Protein AF-A0A258Z0J9-F1 (afdb_monomer_lite)

Secondary structure (DSSP, 8-state):
-HHHHHHHHHHHHHHHHHHHHHHHH--HHHHHHHHHHHHHHHHHHHHHHHHHHHHHHH--

Foldseek 3Di:
DVVVVVVVVVLVVVLVVLVVVCVVPVDCVSVVVSVVSVVVCVVVVVVVVVVVVVCVVVVD

Sequence (60 aa):
MIAVRLLIVILLIVAVTLGLAWLVTGNRAHLATLGRVLRFALVVGVAGALFYVVERLVLR

Radius of gyration: 14.91 Å; chains: 1; bounding box: 35×13×38 Å

Structure (mmCIF, N/CA/C/O backbone):
data_AF-A0A258Z0J9-F1
#
_entry.id   AF-A0A258Z0J9-F1
#
loop_
_atom_site.group_PDB
_atom_site.id
_atom_site.type_symbol
_atom_site.label_atom_id
_atom_site.label_alt_id
_atom_site.label_comp_id
_atom_site.label_asym_id
_atom_site.label_entity_id
_atom_site.label_seq_id
_atom_site.pdbx_PDB_ins_code
_atom_site.Cartn_x
_atom_site.Cartn_y
_atom_site.Cartn_z
_atom_site.occupancy
_atom_site.B_iso_or_equiv
_atom_site.auth_seq_id
_atom_site.auth_comp_id
_atom_site.auth_asym_id
_atom_site.auth_atom_id
_atom_site.pdbx_PDB_model_num
ATOM 1 N N . MET A 1 1 ? -3.025 6.942 16.763 1.00 63.50 1 MET A N 1
ATOM 2 C CA . MET A 1 1 ? -2.591 8.244 16.196 1.00 63.50 1 MET A CA 1
ATOM 3 C C . MET A 1 1 ? -1.184 8.210 15.596 1.00 63.50 1 MET A C 1
ATOM 5 O O . MET A 1 1 ? -1.058 8.599 14.446 1.00 63.50 1 MET A O 1
ATOM 9 N N . ILE A 1 2 ? -0.139 7.734 16.295 1.00 71.88 2 ILE A N 1
ATOM 10 C CA . ILE A 1 2 ? 1.227 7.700 15.723 1.00 71.88 2 ILE A CA 1
ATOM 11 C C . ILE A 1 2 ? 1.483 6.486 14.818 1.00 71.88 2 ILE A C 1
ATOM 13 O O . ILE A 1 2 ? 2.030 6.654 13.738 1.00 71.88 2 ILE A O 1
ATOM 17 N N . ALA A 1 3 ? 1.005 5.294 15.198 1.00 71.12 3 ALA A N 1
ATOM 18 C CA . ALA A 1 3 ? 1.178 4.069 14.412 1.00 71.12 3 ALA A CA 1
ATOM 19 C C . ALA A 1 3 ? 0.474 4.151 13.048 1.00 71.12 3 ALA A C 1
ATOM 21 O O . ALA A 1 3 ? 1.099 3.925 12.022 1.00 71.12 3 ALA A O 1
ATOM 22 N N . VAL A 1 4 ? -0.796 4.579 13.025 1.00 73.62 4 VAL A N 1
ATOM 23 C CA . VAL A 1 4 ? -1.550 4.820 11.778 1.00 73.62 4 VAL A CA 1
ATOM 24 C C . VAL A 1 4 ? -0.853 5.868 10.905 1.00 73.62 4 VAL A C 1
ATOM 26 O O . VAL A 1 4 ? -0.727 5.681 9.699 1.00 73.62 4 VAL A O 1
ATOM 29 N N . ARG A 1 5 ? -0.332 6.947 11.511 1.00 78.44 5 ARG A N 1
ATOM 30 C CA . ARG A 1 5 ? 0.418 7.981 10.786 1.00 78.44 5 ARG A CA 1
ATOM 31 C C . ARG A 1 5 ? 1.702 7.419 10.173 1.00 78.44 5 ARG A C 1
ATOM 33 O O . ARG A 1 5 ? 1.966 7.668 9.005 1.00 78.44 5 ARG A O 1
ATOM 40 N N . LEU A 1 6 ? 2.476 6.652 10.938 1.00 77.06 6 LEU A N 1
ATOM 41 C CA . LEU A 1 6 ? 3.707 6.011 10.468 1.00 77.06 6 LEU A CA 1
ATOM 42 C C . LEU A 1 6 ? 3.424 4.995 9.358 1.00 77.06 6 LEU A C 1
ATOM 44 O O . LEU A 1 6 ? 4.151 4.970 8.372 1.00 77.06 6 LEU A O 1
ATOM 48 N N . LEU A 1 7 ? 2.339 4.22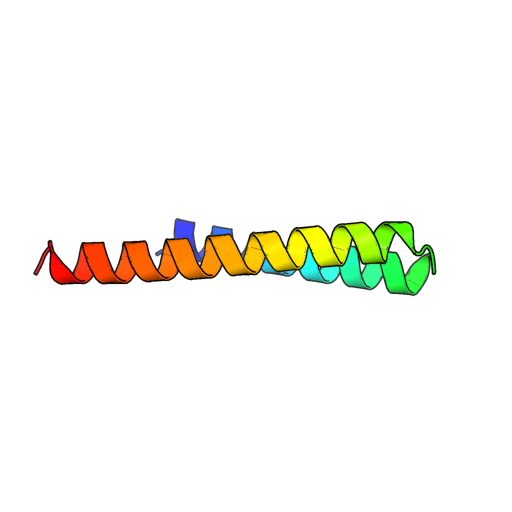8 9.469 1.00 75.31 7 LEU A N 1
ATOM 49 C CA . LEU A 1 7 ? 1.918 3.273 8.447 1.00 75.31 7 LEU A CA 1
ATOM 50 C C . LEU A 1 7 ? 1.623 3.971 7.109 1.00 75.31 7 LEU A C 1
ATOM 52 O O . LEU A 1 7 ? 2.132 3.550 6.073 1.00 75.31 7 LEU A O 1
ATOM 56 N N . ILE A 1 8 ? 0.867 5.076 7.135 1.00 77.44 8 ILE A N 1
ATOM 57 C CA . ILE A 1 8 ? 0.558 5.877 5.936 1.00 77.44 8 ILE A CA 1
ATOM 58 C C . ILE A 1 8 ? 1.830 6.493 5.341 1.00 77.44 8 ILE A C 1
ATOM 60 O O . ILE A 1 8 ? 2.026 6.459 4.127 1.00 77.44 8 ILE A O 1
ATOM 64 N N . VAL A 1 9 ? 2.710 7.041 6.184 1.00 83.25 9 VAL A N 1
ATOM 65 C CA . VAL A 1 9 ? 3.967 7.660 5.737 1.00 83.25 9 VAL A CA 1
ATOM 66 C C . VAL A 1 9 ? 4.881 6.631 5.074 1.00 83.25 9 VAL A C 1
ATOM 68 O O . VAL A 1 9 ? 5.390 6.890 3.987 1.00 83.25 9 VAL A O 1
ATOM 71 N N . ILE A 1 10 ? 5.050 5.449 5.671 1.00 80.12 10 ILE A N 1
ATOM 72 C CA . ILE A 1 10 ? 5.864 4.372 5.091 1.00 80.12 10 ILE A CA 1
ATOM 73 C C . ILE A 1 10 ? 5.282 3.930 3.743 1.00 80.12 10 ILE A C 1
ATOM 75 O O . ILE A 1 10 ? 6.029 3.766 2.781 1.00 80.12 10 ILE A O 1
ATOM 79 N N . LEU A 1 11 ? 3.956 3.807 3.640 1.00 76.38 11 LEU A N 1
ATOM 80 C CA . LEU A 1 11 ? 3.280 3.453 2.390 1.00 76.38 11 LEU A CA 1
ATOM 81 C C . LEU A 1 11 ? 3.558 4.477 1.276 1.00 76.38 11 LEU A C 1
ATOM 83 O O . LEU A 1 11 ? 3.878 4.094 0.150 1.00 76.38 11 LEU A O 1
ATOM 87 N N . LEU A 1 12 ? 3.484 5.772 1.599 1.00 77.19 12 LEU A N 1
ATOM 88 C CA . LEU A 1 12 ? 3.798 6.856 0.666 1.00 77.19 12 LEU A CA 1
ATOM 89 C C . LEU A 1 12 ? 5.266 6.835 0.240 1.00 77.19 12 LEU A C 1
ATOM 91 O O . LEU A 1 12 ? 5.550 6.956 -0.950 1.00 77.19 12 LEU A O 1
ATOM 95 N N . ILE A 1 13 ? 6.192 6.637 1.181 1.00 84.62 13 ILE A N 1
ATOM 96 C CA . ILE A 1 13 ? 7.627 6.549 0.880 1.00 84.62 13 ILE A CA 1
ATOM 97 C C . ILE A 1 13 ? 7.890 5.393 -0.085 1.00 84.62 13 ILE A C 1
ATOM 99 O O . ILE A 1 13 ? 8.560 5.585 -1.099 1.00 84.62 13 ILE A O 1
ATOM 103 N N . VAL A 1 14 ? 7.333 4.212 0.184 1.00 79.25 14 VAL A N 1
ATOM 104 C CA . VAL A 1 14 ? 7.478 3.043 -0.694 1.00 79.25 14 VAL A CA 1
ATOM 105 C C . VAL A 1 14 ? 6.909 3.335 -2.086 1.00 79.25 14 VAL A C 1
ATOM 107 O O . VAL A 1 14 ? 7.581 3.063 -3.082 1.00 79.25 14 VAL A O 1
ATOM 110 N N . ALA A 1 15 ? 5.722 3.943 -2.176 1.00 75.62 15 ALA A N 1
ATOM 111 C CA . ALA A 1 15 ? 5.100 4.290 -3.454 1.00 75.62 15 ALA A CA 1
ATOM 112 C C . ALA A 1 15 ? 5.943 5.288 -4.269 1.00 75.62 15 ALA A C 1
ATOM 114 O O . ALA A 1 15 ? 6.192 5.059 -5.455 1.00 75.62 15 ALA A O 1
ATOM 115 N N . VAL A 1 16 ? 6.426 6.361 -3.633 1.00 79.25 16 VAL A N 1
ATOM 116 C CA . VAL A 1 16 ? 7.274 7.379 -4.275 1.00 79.25 16 VAL A CA 1
ATOM 117 C C . VAL A 1 16 ? 8.610 6.779 -4.705 1.00 79.25 16 VAL A C 1
ATOM 119 O O . VAL A 1 16 ? 9.059 7.025 -5.822 1.00 79.25 16 VAL A O 1
ATOM 122 N N . THR A 1 17 ? 9.219 5.944 -3.864 1.00 81.31 17 THR A N 1
ATOM 123 C CA . THR A 1 17 ? 10.514 5.313 -4.158 1.00 81.31 17 THR A CA 1
ATOM 124 C C . THR A 1 17 ? 10.409 4.373 -5.357 1.00 81.31 17 THR A C 1
ATOM 126 O O . THR A 1 17 ? 11.246 4.434 -6.253 1.00 81.31 17 THR A O 1
ATOM 129 N N . LEU A 1 18 ? 9.357 3.550 -5.432 1.00 72.00 18 LEU A N 1
ATOM 130 C CA . LEU A 1 18 ? 9.104 2.690 -6.59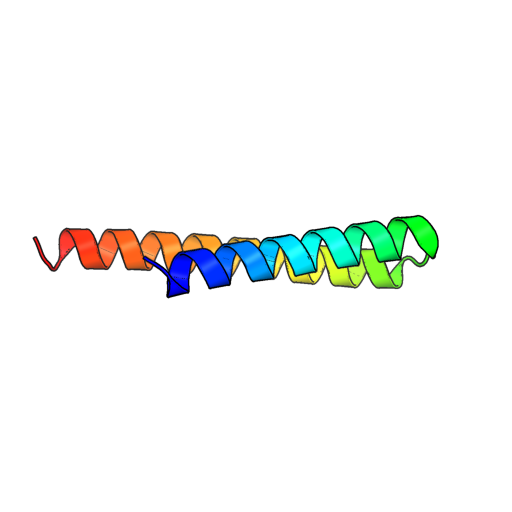4 1.00 72.00 18 LEU A CA 1
ATOM 131 C C . LEU A 1 18 ? 8.798 3.494 -7.865 1.00 72.00 18 LEU A C 1
ATOM 133 O O . LEU A 1 18 ? 9.258 3.114 -8.943 1.00 72.00 18 LEU A O 1
ATOM 137 N N . GLY A 1 19 ? 8.053 4.597 -7.748 1.00 71.56 19 GLY A N 1
ATOM 138 C CA . GLY A 1 19 ? 7.769 5.500 -8.866 1.00 71.56 19 GLY A CA 1
ATOM 139 C C . GLY A 1 19 ? 9.029 6.151 -9.428 1.00 71.56 19 GLY A C 1
ATOM 140 O O . GLY A 1 19 ? 9.252 6.115 -10.638 1.00 71.56 19 GLY A O 1
ATOM 141 N N . LEU A 1 20 ? 9.890 6.671 -8.550 1.00 75.94 20 LEU A N 1
ATOM 142 C CA . LEU A 1 20 ? 11.182 7.247 -8.927 1.00 75.94 20 LEU A CA 1
ATOM 143 C C . LEU A 1 20 ? 12.129 6.190 -9.504 1.00 75.94 20 LEU A C 1
ATOM 145 O O . LEU A 1 20 ? 12.750 6.431 -10.536 1.00 75.94 20 LEU A O 1
ATOM 149 N N . ALA A 1 21 ? 12.197 5.003 -8.896 1.00 74.31 21 ALA A N 1
ATOM 150 C CA . ALA A 1 21 ? 13.016 3.902 -9.397 1.00 74.31 21 ALA A CA 1
ATOM 151 C C . ALA A 1 21 ? 12.613 3.504 -10.824 1.00 74.31 21 ALA A C 1
ATOM 153 O O . ALA A 1 21 ? 13.486 3.306 -11.671 1.00 74.31 21 ALA A O 1
ATOM 154 N N . TRP A 1 22 ? 11.309 3.445 -11.119 1.00 70.25 22 TRP A N 1
ATOM 155 C CA . TRP A 1 22 ? 10.828 3.197 -12.477 1.00 70.25 22 TRP A CA 1
ATOM 156 C C . TRP A 1 22 ? 11.220 4.313 -13.451 1.00 70.25 22 TRP A C 1
ATOM 158 O O . TRP A 1 22 ? 11.704 4.017 -14.543 1.00 70.25 22 TRP A O 1
ATOM 168 N N . LEU A 1 23 ? 11.047 5.576 -13.052 1.00 74.00 23 LEU A N 1
ATOM 169 C CA . LEU A 1 23 ? 11.326 6.735 -13.904 1.00 74.00 23 LEU A CA 1
ATOM 170 C C . LEU A 1 23 ? 12.812 6.826 -14.286 1.00 74.00 23 LEU A C 1
ATOM 172 O O . LEU A 1 23 ? 13.134 7.229 -15.399 1.00 74.00 23 LEU A O 1
ATOM 176 N N . VAL A 1 24 ? 13.705 6.389 -13.393 1.00 76.50 24 VAL A N 1
ATOM 177 C CA . VAL A 1 24 ? 15.154 6.352 -13.636 1.00 76.50 24 VAL A CA 1
ATOM 178 C C . VAL A 1 24 ? 15.588 5.115 -14.434 1.00 76.50 24 VAL A C 1
ATOM 180 O O . VAL A 1 24 ? 16.433 5.232 -15.315 1.00 76.50 24 VAL A O 1
ATOM 183 N N . THR A 1 25 ? 15.043 3.923 -14.154 1.00 74.25 25 THR A N 1
ATOM 184 C CA . THR A 1 25 ? 15.511 2.681 -14.812 1.00 74.25 25 THR A CA 1
ATOM 185 C C . THR A 1 25 ? 14.776 2.318 -16.101 1.00 74.25 25 THR A C 1
ATOM 187 O O . THR A 1 25 ? 15.273 1.478 -16.850 1.00 74.25 25 THR A O 1
ATOM 190 N N . GLY A 1 26 ? 13.578 2.852 -16.361 1.00 67.88 26 GLY A N 1
ATOM 191 C CA . GLY A 1 26 ? 12.757 2.506 -17.534 1.00 67.88 26 GLY A CA 1
ATOM 192 C C . GLY A 1 26 ? 12.318 1.032 -17.604 1.00 67.88 26 GLY A C 1
ATOM 193 O O . GLY A 1 26 ? 11.666 0.605 -18.559 1.00 67.88 26 GLY A O 1
ATOM 194 N N . ASN A 1 27 ? 12.653 0.224 -16.595 1.00 72.44 27 ASN A N 1
ATOM 195 C CA . ASN A 1 27 ? 12.440 -1.215 -16.607 1.00 72.44 27 ASN A CA 1
ATOM 196 C C . ASN A 1 27 ? 10.994 -1.553 -16.210 1.00 72.44 27 ASN A C 1
ATOM 198 O O . ASN A 1 27 ? 10.546 -1.250 -15.100 1.00 72.44 27 ASN A O 1
ATOM 202 N N . ARG A 1 28 ? 10.272 -2.247 -17.100 1.00 73.31 28 ARG A N 1
ATOM 203 C CA . ARG A 1 28 ? 8.867 -2.660 -16.913 1.00 73.31 28 ARG A CA 1
ATOM 204 C C . ARG A 1 28 ? 8.636 -3.558 -15.692 1.00 73.31 28 ARG A C 1
ATOM 206 O O . ARG A 1 28 ? 7.516 -3.602 -15.185 1.00 73.31 28 ARG A O 1
ATOM 213 N N . ALA A 1 29 ? 9.673 -4.215 -15.172 1.00 74.06 29 ALA A N 1
ATOM 214 C CA . ALA A 1 29 ? 9.590 -4.963 -13.917 1.00 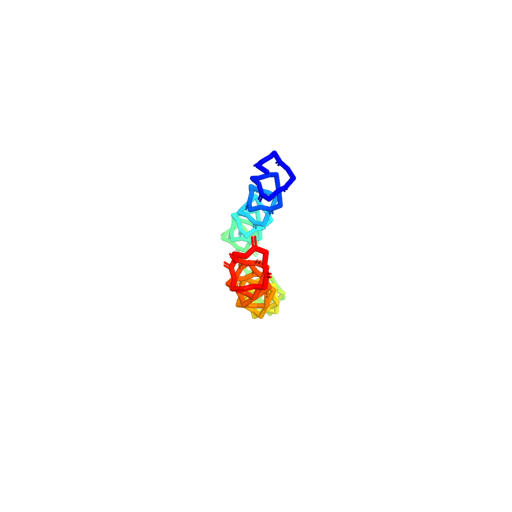74.06 29 ALA A CA 1
ATOM 215 C C . ALA A 1 29 ? 9.219 -4.065 -12.717 1.00 74.06 29 ALA A C 1
ATOM 217 O O . ALA A 1 29 ? 8.484 -4.495 -11.821 1.00 74.06 29 ALA A O 1
ATOM 218 N N . HIS A 1 30 ? 9.643 -2.7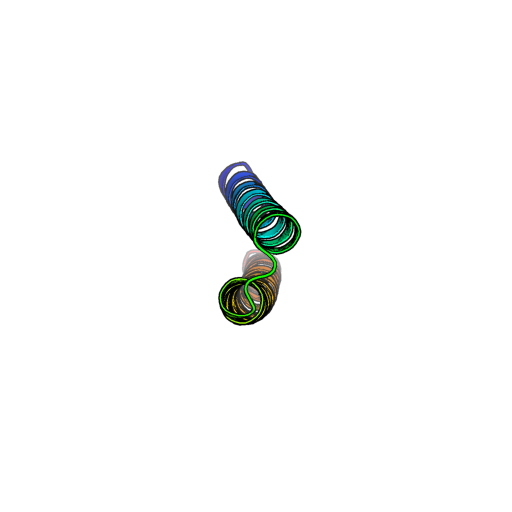94 -12.727 1.00 67.06 30 HIS A N 1
ATOM 219 C CA . HIS A 1 30 ? 9.261 -1.835 -11.692 1.00 67.06 30 HIS A CA 1
ATOM 220 C C . HIS A 1 30 ? 7.787 -1.447 -11.812 1.00 67.06 30 HIS A C 1
ATOM 222 O O . HIS A 1 30 ? 7.125 -1.396 -10.788 1.00 67.06 30 HIS A O 1
ATOM 228 N N . LEU A 1 31 ? 7.224 -1.295 -13.021 1.00 68.62 31 LEU A N 1
ATOM 229 C CA . LEU A 1 31 ? 5.779 -1.058 -13.209 1.00 68.62 31 LEU A CA 1
ATOM 230 C C . LEU A 1 31 ? 4.924 -2.225 -12.717 1.00 68.62 31 LEU A C 1
ATOM 232 O O . LEU A 1 31 ? 3.891 -2.005 -12.089 1.00 68.62 31 LEU A O 1
ATOM 236 N N . ALA A 1 32 ? 5.349 -3.465 -12.976 1.00 78.62 32 ALA A N 1
ATOM 237 C CA . ALA A 1 32 ? 4.641 -4.645 -12.483 1.00 78.62 32 ALA A CA 1
ATOM 238 C C . ALA A 1 32 ? 4.645 -4.696 -10.946 1.00 78.62 32 ALA A C 1
ATOM 240 O O . ALA A 1 32 ? 3.614 -4.961 -10.323 1.00 78.62 32 ALA A O 1
ATOM 241 N N . THR A 1 33 ? 5.789 -4.383 -10.332 1.00 76.44 33 THR A N 1
ATOM 242 C CA . THR A 1 33 ? 5.920 -4.305 -8.871 1.00 76.44 33 THR A CA 1
ATOM 243 C C . THR A 1 33 ? 5.116 -3.137 -8.304 1.00 76.44 33 THR A C 1
ATOM 245 O O . THR A 1 33 ? 4.385 -3.318 -7.337 1.00 76.44 33 THR A O 1
ATOM 248 N N . LEU A 1 34 ? 5.158 -1.971 -8.946 1.00 73.00 34 LEU A N 1
ATOM 249 C CA . LEU A 1 34 ? 4.428 -0.767 -8.554 1.00 73.00 34 LEU A CA 1
ATOM 250 C C . LEU A 1 34 ? 2.916 -0.990 -8.637 1.00 73.00 34 LEU A C 1
ATOM 252 O O . LEU A 1 34 ? 2.206 -0.673 -7.690 1.00 73.00 34 LEU A O 1
ATOM 256 N N . GLY A 1 35 ? 2.420 -1.643 -9.690 1.00 77.06 35 GLY A N 1
ATOM 257 C CA . GLY A 1 35 ? 1.015 -2.041 -9.793 1.00 77.06 35 GLY A CA 1
ATOM 258 C C . GLY A 1 35 ? 0.587 -3.039 -8.709 1.00 77.06 35 GLY A C 1
ATOM 259 O O . GLY A 1 35 ? -0.528 -2.951 -8.190 1.00 77.06 35 GLY A O 1
ATOM 260 N N . ARG A 1 36 ? 1.471 -3.969 -8.321 1.00 80.12 36 ARG A N 1
ATOM 261 C CA . ARG A 1 36 ? 1.216 -4.935 -7.239 1.00 80.12 36 ARG A CA 1
ATOM 262 C C . ARG A 1 36 ? 1.197 -4.247 -5.868 1.00 80.12 36 ARG A C 1
ATOM 264 O O . ARG A 1 36 ? 0.282 -4.493 -5.085 1.00 80.12 36 ARG A O 1
ATOM 271 N N . VAL A 1 37 ? 2.139 -3.337 -5.621 1.00 76.00 37 VAL A N 1
ATOM 272 C CA . VAL A 1 37 ? 2.205 -2.500 -4.413 1.00 76.00 37 VAL A CA 1
ATOM 273 C C . VAL A 1 37 ? 0.996 -1.573 -4.324 1.00 76.00 37 VAL A C 1
ATOM 275 O O . VAL A 1 37 ? 0.402 -1.468 -3.259 1.00 76.00 37 VAL A O 1
ATOM 278 N N . LEU A 1 38 ? 0.571 -0.962 -5.431 1.00 77.25 38 LEU A N 1
ATOM 279 C CA . LEU A 1 38 ? -0.584 -0.064 -5.459 1.00 77.25 38 LEU A CA 1
ATOM 280 C C . LEU A 1 38 ? -1.896 -0.810 -5.181 1.00 77.25 38 LEU A C 1
ATOM 282 O O . LEU A 1 38 ? -2.720 -0.336 -4.402 1.00 77.25 38 LEU A O 1
ATOM 286 N N . ARG A 1 39 ? -2.076 -2.009 -5.755 1.00 81.44 39 ARG A N 1
ATOM 287 C CA . ARG A 1 39 ? -3.211 -2.888 -5.417 1.00 81.44 39 ARG A CA 1
ATOM 288 C C . ARG A 1 39 ? -3.199 -3.287 -3.947 1.00 81.44 39 ARG A C 1
ATOM 290 O O . ARG A 1 39 ? -4.237 -3.216 -3.298 1.00 81.44 39 ARG A O 1
ATOM 297 N N . PHE A 1 40 ? -2.041 -3.681 -3.425 1.00 78.31 40 PHE A N 1
ATOM 298 C CA . PHE A 1 40 ? -1.898 -4.040 -2.017 1.00 78.31 40 PHE A CA 1
ATOM 299 C C . PHE A 1 40 ? -2.219 -2.851 -1.100 1.00 78.31 40 PHE A C 1
ATOM 301 O O . PHE A 1 40 ? -3.014 -2.987 -0.176 1.00 78.31 40 PHE A O 1
ATOM 308 N N . ALA A 1 41 ? -1.681 -1.671 -1.408 1.00 74.94 41 ALA A N 1
ATOM 309 C CA . ALA A 1 41 ? -1.939 -0.422 -0.701 1.00 74.94 41 ALA A CA 1
ATOM 310 C C . ALA A 1 41 ? -3.430 -0.056 -0.687 1.00 74.94 41 ALA A C 1
ATOM 312 O O . ALA A 1 41 ? -3.951 0.328 0.357 1.00 74.94 41 ALA A O 1
ATOM 313 N N . LEU A 1 42 ? -4.126 -0.220 -1.816 1.00 79.44 42 LEU A N 1
ATOM 314 C CA . LEU A 1 42 ? -5.572 -0.010 -1.902 1.00 79.44 42 LEU A CA 1
ATOM 315 C C . LEU A 1 42 ? -6.344 -0.977 -1.003 1.00 79.44 42 LEU A C 1
ATOM 317 O O . LEU A 1 42 ? -7.176 -0.537 -0.215 1.00 79.44 42 LEU A O 1
ATOM 321 N N . VAL A 1 43 ? -6.053 -2.278 -1.084 1.00 81.62 43 VAL A N 1
ATOM 322 C CA . VAL A 1 43 ? -6.739 -3.297 -0.271 1.00 81.62 43 VAL A CA 1
ATOM 323 C C . VAL A 1 43 ? -6.503 -3.056 1.220 1.00 81.62 43 VAL A C 1
ATOM 325 O O . VAL A 1 43 ? -7.455 -3.053 1.996 1.00 81.62 43 VAL A O 1
ATOM 328 N N . VAL A 1 44 ? -5.257 -2.797 1.622 1.00 76.69 44 VAL A N 1
ATOM 329 C CA . VAL A 1 44 ? -4.902 -2.519 3.021 1.00 76.69 44 VAL A CA 1
ATOM 330 C C . VAL A 1 44 ? -5.512 -1.202 3.500 1.00 76.69 44 VAL A C 1
ATOM 332 O O . VAL A 1 44 ? -6.003 -1.139 4.624 1.00 76.69 44 VAL A O 1
ATOM 335 N N . GLY A 1 45 ? -5.540 -0.167 2.657 1.00 75.19 45 GLY A N 1
ATOM 336 C CA . GLY A 1 45 ? -6.179 1.111 2.973 1.00 75.19 45 GLY A CA 1
ATOM 337 C C . GLY A 1 45 ? -7.683 0.968 3.203 1.00 75.19 45 GLY A C 1
ATOM 338 O O . GLY A 1 45 ? -8.204 1.484 4.190 1.00 75.19 45 GLY A O 1
ATOM 339 N N . VAL A 1 46 ? -8.371 0.207 2.347 1.00 81.56 46 VAL A N 1
ATOM 340 C CA . VAL A 1 46 ? -9.803 -0.096 2.503 1.00 81.56 46 VAL A CA 1
ATOM 341 C C . VAL A 1 46 ? -10.052 -0.943 3.751 1.00 81.56 46 VAL A C 1
ATOM 343 O O . VAL A 1 46 ? -10.934 -0.611 4.541 1.00 81.56 46 VAL A O 1
ATOM 346 N N . ALA A 1 47 ? -9.260 -1.994 3.976 1.00 77.94 47 ALA A N 1
ATOM 347 C CA . ALA A 1 47 ? -9.383 -2.840 5.162 1.00 77.94 47 ALA A CA 1
ATOM 348 C C . ALA A 1 47 ? -9.153 -2.048 6.460 1.00 77.94 47 ALA A C 1
ATOM 350 O O . ALA A 1 47 ? -9.925 -2.178 7.407 1.00 77.94 47 ALA A O 1
ATOM 351 N N . GLY A 1 48 ? -8.140 -1.177 6.489 1.00 76.12 48 GLY A N 1
ATOM 352 C CA . GLY A 1 48 ? -7.866 -0.298 7.625 1.00 76.12 48 GLY A CA 1
ATOM 353 C C . GLY A 1 48 ? -8.974 0.730 7.865 1.0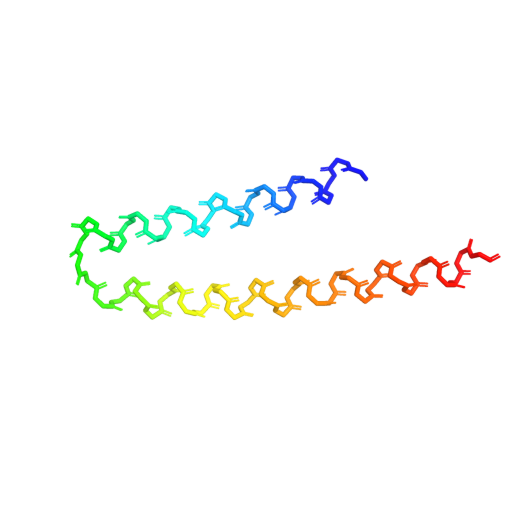0 76.12 48 GLY A C 1
ATOM 354 O O . GLY A 1 48 ? -9.349 0.966 9.012 1.00 76.12 48 GLY A O 1
ATOM 355 N N . ALA A 1 49 ? -9.541 1.307 6.801 1.00 74.69 49 ALA A N 1
ATOM 356 C CA . ALA A 1 49 ? -10.674 2.224 6.909 1.00 74.69 49 ALA A CA 1
ATOM 357 C C . ALA A 1 49 ? -11.921 1.520 7.463 1.00 74.69 49 ALA A C 1
ATOM 359 O O . ALA A 1 49 ? -12.575 2.051 8.359 1.00 74.69 49 ALA A O 1
ATOM 360 N N . LEU A 1 50 ? -12.217 0.310 6.982 1.00 75.50 50 LEU A N 1
ATOM 361 C CA . LEU A 1 50 ? -13.308 -0.512 7.505 1.00 75.50 50 LEU A CA 1
ATOM 362 C C . LEU A 1 50 ? -13.096 -0.846 8.979 1.00 75.50 50 LEU A C 1
ATOM 364 O O . LEU A 1 50 ? -14.014 -0.673 9.773 1.00 75.50 50 LEU A O 1
ATOM 368 N N . PHE A 1 51 ? -11.887 -1.258 9.360 1.00 77.62 51 PHE A N 1
ATOM 369 C CA . PHE A 1 51 ? -11.567 -1.561 10.752 1.00 77.62 51 PHE A CA 1
ATOM 370 C C . PHE A 1 51 ? -11.761 -0.340 11.658 1.00 77.62 51 PHE A C 1
ATOM 372 O O . PHE A 1 51 ? -12.385 -0.450 12.708 1.00 77.62 51 PHE A O 1
ATOM 379 N N . TYR A 1 52 ? -11.326 0.842 11.212 1.00 74.12 52 TYR A N 1
ATOM 380 C CA . TYR A 1 52 ? -11.542 2.092 11.941 1.00 74.12 52 TYR A CA 1
ATOM 381 C C . TYR A 1 52 ? -13.030 2.437 12.097 1.00 74.12 52 TYR A C 1
ATOM 383 O O . TYR A 1 52 ? -13.461 2.860 13.170 1.00 74.12 52 TYR A O 1
ATOM 391 N N . VAL A 1 53 ? -13.824 2.261 11.035 1.00 73.75 53 VAL A N 1
ATOM 392 C CA . VAL A 1 53 ? -15.276 2.481 11.083 1.00 73.75 53 VAL A CA 1
ATOM 393 C C . VAL A 1 53 ? -15.935 1.499 12.051 1.00 73.75 53 VAL A C 1
ATOM 395 O O . VAL A 1 53 ? -16.763 1.926 12.848 1.00 73.75 53 VAL A O 1
ATOM 398 N N . VAL A 1 54 ? -15.540 0.222 12.026 1.00 77.25 54 VAL A N 1
ATOM 399 C CA . VAL A 1 54 ? -16.043 -0.818 12.936 1.00 77.25 54 VAL A CA 1
ATOM 400 C C . VAL A 1 54 ? -15.674 -0.512 14.384 1.00 77.25 54 VAL A C 1
ATOM 402 O O . VAL A 1 54 ? -16.569 -0.486 15.224 1.00 77.25 54 VAL A O 1
ATOM 405 N N . GLU A 1 55 ? -14.408 -0.209 14.686 1.00 76.25 55 GLU A N 1
ATOM 406 C CA . GLU A 1 55 ? -13.99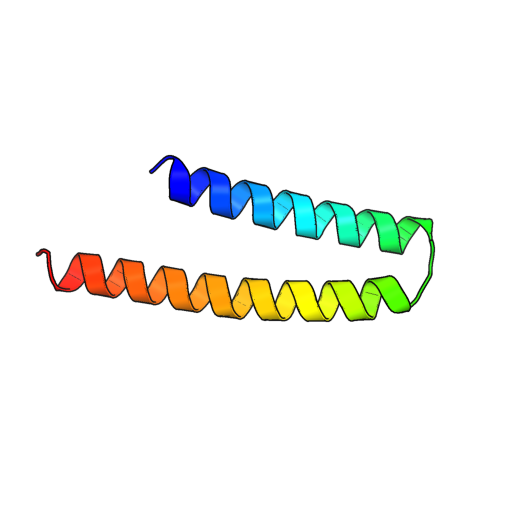0 0.227 16.028 1.00 76.25 55 GLU A CA 1
ATOM 407 C C . GLU A 1 55 ? -14.852 1.394 16.507 1.00 76.25 55 GLU A C 1
ATOM 409 O O . GLU A 1 55 ? -15.356 1.381 17.625 1.00 76.25 55 GLU A O 1
ATOM 414 N N . ARG A 1 56 ? -15.079 2.388 15.644 1.00 69.00 56 ARG A N 1
ATOM 415 C CA . ARG A 1 56 ? -15.849 3.584 15.991 1.00 69.00 56 ARG A CA 1
ATOM 416 C C . ARG A 1 56 ? -17.356 3.342 16.115 1.00 69.00 56 ARG A C 1
ATOM 418 O O . ARG A 1 56 ? -18.027 4.169 16.724 1.00 69.00 56 ARG A O 1
ATOM 425 N N . LEU A 1 57 ? -17.880 2.263 15.536 1.00 74.50 57 LEU A N 1
ATOM 426 C CA . LEU A 1 57 ? -19.273 1.832 15.685 1.00 74.50 57 LEU A CA 1
ATOM 427 C C . LEU A 1 57 ? -19.482 0.962 16.930 1.00 74.50 57 LEU A C 1
ATOM 429 O O . LEU A 1 57 ? -20.548 1.032 17.523 1.00 74.50 57 LEU A O 1
ATOM 433 N N . VAL A 1 58 ? -18.489 0.144 17.295 1.00 74.31 58 VAL A N 1
ATOM 434 C CA . VAL A 1 58 ? -18.559 -0.816 18.412 1.00 74.31 58 VAL A CA 1
ATOM 435 C C . VAL A 1 58 ? -18.154 -0.187 19.746 1.00 74.31 58 VAL A C 1
ATOM 437 O O . VAL A 1 58 ? -18.733 -0.512 20.774 1.00 74.31 58 VAL A O 1
ATOM 440 N N . LEU A 1 59 ? -17.155 0.700 19.748 1.00 68.31 59 LEU A N 1
ATOM 441 C CA . LEU A 1 59 ? -16.673 1.397 20.952 1.00 68.31 59 LEU A CA 1
ATOM 442 C C . LEU A 1 59 ? -17.477 2.674 21.263 1.00 68.31 59 LEU A C 1
ATOM 444 O O . LEU A 1 59 ? -17.033 3.495 22.069 1.00 68.31 59 LEU A O 1
ATOM 448 N N . ARG A 1 60 ? -18.619 2.871 20.600 1.00 53.53 60 ARG A N 1
ATOM 449 C CA . ARG A 1 60 ? -19.560 3.968 20.840 1.00 53.53 60 ARG A CA 1
ATOM 450 C C . ARG A 1 60 ? -20.806 3.434 21.523 1.00 53.53 60 ARG A C 1
ATOM 452 O O . ARG A 1 60 ? -21.346 4.193 22.353 1.00 53.53 60 ARG A O 1
#

pLDDT: mean 75.14, std 4.91, range [53.53, 84.62]

=== Feature glossary ===
The record interleaves many kinds of information about one protein. Here is each kind framed as the question it answers.

Q: What are the backbone torsion angles?
A: φ (phi) and ψ (psi) are the two rotatable backbone dihedrals per residue: φ is the C(i-1)–N–Cα–C torsion, ψ is the N–Cα–C–N(i+1) torsion, both in degrees on (−180°, 180°]. α-helical residues cluster near (−60°, −45°); β-strand residues near (−120°, +130°). A Ramachandran plot is simply a scatter of (φ, ψ) for every residue.

Q: What is the amino-acid chain?
A: This is the polypeptide sequence — one letter per residue, N-terminus first. Length ranges from a few dozen residues for small domains to over a thousand for large multi-domain proteins.

Q: How mobile is each atom in the crystal?
A: For experimental (PDB) structures, the B-factor (temperature factor) quantifies the positional spread of each atom in the crystal — a combination of thermal vibration and static disorder — in units of Å². High B-factors mark flexible loops or poorly resolved regions; low B-factors mark the rigid, well-ordered core.

Q: Are the domains correctly placed relative to each other?
A: Predicted Aligned Error (PAE) is an AlphaFold confidence matrix: entry (i, j) is the expected error in the position of residue j, in ångströms, when the prediction is superimposed on the true structure at residue i. Low PAE within a block of residues means that block is internally rigid and well-predicted; high PAE between two blocks means their relative placement is uncertain even if each block individually is confident.

Q: How confident is the AlphaFold model at each residue?
A: pLDDT is the predicted lDDT-Cα score: AlphaFold's confidence that the local environment of each residue (all inter-atomic distances within 15 Å) is correctly placed. It is a per-residue number between 0 and 100, with higher meaning more reliable.

Q: What family and function is it annotated with?
A: Functional annotations link the protein to curated databases. InterPro entries identify conserved domains and families by matching the sequence against member-database signatures (Pfam, PROSITE, CDD, …). Gene Ontology (GO) terms describe molecular function, biological process, and cellular component in a controlled vocabulary. CATH places the structure in a hierarchical fold classification (Class/Architecture/Topology/Homologous-superfamily). The organism is the source species.

Q: How big and how compact is the whole molecule?
A: Three whole-structure scalars: the radius of gyration (RMS distance of Cα from centroid, in Å), the count of Cα–Cα contacts (pairs closer than 8 Å and separated by more than four residues in sequence — i.e. tertiary, not local, contacts), and the bounding-box dimensions. Together they distinguish compact globular folds from extended fibres or disordered chains.

Q: What known structures does this most resemble?
A: The Foldseek neighbor list gives the closest experimentally determined structures in the PDB, ranked by structural alignment. TM-score near 1 means near-identical fold; near 0.3 means only rough topology match. This is how one finds what a novel AlphaFold prediction most resembles in the solved-structure universe.

Q: Which residues are buried vs exposed?
A: SASA measures how much of the protein is reachable by solvent. It is computed by rolling a water-sized probe over the atomic surface and summing the exposed area (Å²). Per-residue SASA distinguishes core (buried, low SASA) from surface (exposed, high SASA) residues; total SASA is a whole-molecule size measure.

Q: Which residues are in helices, strands, or loops?
A: Eight-state secondary structure (DSSP): H is the canonical α-helix, G the tighter 3₁₀-helix, I the wider π-helix; E/B are β-structure, T and S are turns and bends, and '-' is everything else. DSSP derives these from the pattern of main-chain N–H···O=C hydrogen bonds, not from the sequence.

Q: Where is each backbone atom in 3D?
A: Structure coordinates are given as an mmCIF _atom_site loop: one row per atom with element, residue name, chain id, sequence number, and x/y/z position in Å. Only the four main-chain atoms per residue are included here; side chains are omitted to keep the record compact.

Q: What if only a Cα trace is available?
A: Three-state secondary structure (P-SEA) collapses the eight DSSP classes into helix (a), strand (b), and coil (c). P-SEA assigns these from Cα geometry alone — distances and angles — without requiring backbone oxygens, so it works on any Cα trace.

Q: What do the rendered images show?
A: The six renders are orthographic views along the three Cartesian axes in both directions. Representation (cartoon, sticks, or surface) and color scheme (sequence-rainbow or by-chain) vary across proteins so the training set covers all the common visualization conventions.

Q: What does the local fold look like, residue by residue?
A: Foldseek's 3Di representation compresses backbone geometry into a per-residue letter drawn from a learned twenty-state alphabet. It captures the tertiary interaction pattern around each residue — which residues are packed against it in space, regardless of where they are in sequence.

Q: What do the diagnostic plots show?
A: The contact map is a binary N×N matrix image: pixel (i, j) is dark where Cα_i and Cα_j are within 8 Å and |i−j|>4. Because the |i−j|>4 filter removes local helical contacts, off-diagonal stripes parallel to the main diagonal indicate parallel β-sheets; stripes perpendicular to it indicate antiparallel β-sheets. The Ramachandran plot scatters every residue's (φ, ψ) pair against the sterically allowed regions. The PAE heatmap renders the predicted-aligned-error matrix.